Protein AF-I4HVF2-F1 (afdb_monomer_lite)

Organism: NCBI:txid1160285

Foldseek 3Di:
DWDDWDDDPPDIDTDDDDDPPDDPVVVVVVCVVVVPPPD

pLDDT: mean 90.47, std 9.7, range [47.91, 97.44]

Secondary structure (DSSP, 8-state):
-EEEEEE-SS-EEEEE---TTS-HHHHHHHHHHHHS---

Radius of gyration: 11.45 Å; chains: 1; bounding box: 28×16×28 Å

Structure (mmCIF, N/CA/C/O backbone):
data_AF-I4HVF2-F1
#
_entry.id   AF-I4HVF2-F1
#
loop_
_atom_site.group_PDB
_atom_site.id
_atom_site.type_symbol
_atom_site.label_atom_id
_atom_site.label_alt_id
_atom_site.label_comp_id
_atom_site.label_asym_id
_atom_site.label_entity_id
_atom_site.label_seq_id
_atom_site.pdbx_PDB_ins_code
_atom_site.Cartn_x
_atom_site.Cartn_y
_atom_site.Cartn_z
_atom_site.occupancy
_atom_site.B_iso_or_equiv
_atom_site.auth_seq_id
_atom_site.auth_comp_id
_atom_site.auth_asym_id
_atom_site.auth_atom_id
_atom_site.pdbx_PDB_model_num
ATOM 1 N N . MET A 1 1 ? -11.014 -7.369 2.238 1.00 88.88 1 MET A N 1
ATOM 2 C CA . MET A 1 1 ? -11.141 -8.305 1.104 1.00 88.88 1 MET A CA 1
ATOM 3 C C . MET A 1 1 ? -10.514 -7.678 -0.134 1.00 88.88 1 MET A C 1
ATOM 5 O O . MET A 1 1 ? -10.690 -6.485 -0.346 1.00 88.88 1 MET A O 1
ATOM 9 N N . LEU A 1 2 ? -9.770 -8.461 -0.923 1.00 92.12 2 LEU A N 1
ATOM 10 C CA . LEU A 1 2 ? -9.273 -8.040 -2.238 1.00 92.12 2 LEU A CA 1
ATOM 11 C C . LEU A 1 2 ? -10.424 -8.056 -3.247 1.00 92.12 2 LEU A C 1
ATOM 13 O O . LEU A 1 2 ? -11.062 -9.095 -3.393 1.00 92.12 2 LEU A O 1
ATOM 17 N N . LEU A 1 3 ? -10.691 -6.925 -3.900 1.00 96.44 3 LEU A N 1
ATOM 18 C CA . LEU A 1 3 ? -11.767 -6.795 -4.884 1.00 96.44 3 LEU A CA 1
ATOM 19 C C . LEU A 1 3 ? -11.247 -6.816 -6.323 1.00 96.44 3 LEU A C 1
ATOM 21 O O . LEU A 1 3 ? -11.863 -7.459 -7.165 1.00 96.44 3 LEU A O 1
ATOM 25 N N . ASP A 1 4 ? -10.129 -6.138 -6.596 1.00 97.44 4 ASP A N 1
ATOM 26 C CA . ASP A 1 4 ? -9.522 -6.081 -7.930 1.00 97.44 4 ASP A CA 1
ATOM 27 C C . ASP A 1 4 ? -8.003 -5.858 -7.848 1.00 97.44 4 ASP A C 1
ATOM 29 O O . ASP A 1 4 ? -7.520 -5.155 -6.953 1.00 97.44 4 ASP A O 1
ATOM 33 N N . PHE A 1 5 ? -7.255 -6.453 -8.779 1.00 95.69 5 PHE A N 1
ATOM 34 C CA . PHE A 1 5 ? -5.804 -6.308 -8.899 1.00 95.69 5 PHE A CA 1
ATOM 35 C C . PHE A 1 5 ? -5.380 -6.314 -10.368 1.00 95.69 5 PHE A C 1
ATOM 37 O O . PHE A 1 5 ? -5.466 -7.341 -11.039 1.00 95.69 5 PHE A O 1
ATOM 44 N N . ASN A 1 6 ? -4.864 -5.176 -10.833 1.00 95.50 6 ASN A N 1
ATOM 45 C CA . ASN A 1 6 ? -4.353 -4.989 -12.189 1.00 95.50 6 ASN A CA 1
ATOM 46 C C . ASN A 1 6 ? -2.909 -4.484 -12.147 1.00 95.50 6 ASN A C 1
ATOM 48 O O . ASN A 1 6 ? -2.526 -3.753 -11.234 1.00 95.50 6 ASN A O 1
ATOM 52 N N . GLY A 1 7 ? -2.102 -4.873 -13.131 1.00 92.50 7 GLY A N 1
ATOM 53 C CA . GLY A 1 7 ? -0.688 -4.513 -13.213 1.00 92.50 7 GLY A CA 1
ATOM 54 C C . GLY A 1 7 ? -0.335 -3.929 -14.571 1.00 92.50 7 GLY A C 1
ATOM 55 O O . GLY A 1 7 ? -0.767 -4.442 -15.597 1.00 92.50 7 GLY A O 1
ATOM 56 N N . GLU A 1 8 ? 0.476 -2.884 -14.545 1.00 95.75 8 GLU A N 1
ATOM 57 C CA . GLU A 1 8 ? 1.166 -2.308 -15.694 1.00 95.75 8 GLU A CA 1
ATOM 58 C C . GLU A 1 8 ? 2.656 -2.661 -15.609 1.00 95.75 8 GLU A C 1
ATOM 60 O O . GLU A 1 8 ? 3.108 -3.302 -14.656 1.00 95.75 8 GLU A O 1
ATOM 65 N N . SER A 1 9 ? 3.449 -2.260 -16.605 1.00 94.69 9 SER A N 1
ATOM 66 C CA . SER A 1 9 ? 4.877 -2.609 -16.653 1.00 94.69 9 SER A CA 1
ATOM 67 C C . SER A 1 9 ? 5.693 -2.113 -15.451 1.00 94.69 9 SER A C 1
ATOM 69 O O . SER A 1 9 ? 6.745 -2.677 -15.157 1.00 94.69 9 SER A O 1
ATOM 71 N N . ASP A 1 10 ? 5.232 -1.063 -14.771 1.00 95.38 10 ASP A N 1
ATOM 72 C CA . ASP A 1 10 ? 5.968 -0.331 -13.737 1.00 95.38 10 ASP A CA 1
ATOM 73 C C . ASP A 1 10 ? 5.142 -0.006 -12.477 1.00 95.38 10 ASP A C 1
ATOM 75 O O . ASP A 1 10 ? 5.698 0.471 -11.485 1.00 95.38 10 ASP A O 1
ATOM 79 N N . TYR A 1 11 ? 3.837 -0.294 -12.466 1.00 92.69 11 TYR A N 1
ATOM 80 C CA . TYR A 1 11 ? 2.976 -0.087 -11.300 1.00 92.69 11 TYR A CA 1
ATOM 81 C C . TYR A 1 11 ? 1.807 -1.073 -11.242 1.00 92.69 11 TYR A C 1
ATOM 83 O O . TYR A 1 11 ? 1.536 -1.815 -12.179 1.00 92.69 11 TYR A O 1
ATOM 91 N N . VAL A 1 12 ? 1.094 -1.077 -10.113 1.00 94.56 12 VAL A N 1
ATOM 92 C CA . VAL A 1 12 ? -0.109 -1.894 -9.908 1.00 94.56 12 VAL A CA 1
ATOM 93 C C . VAL A 1 12 ? -1.258 -1.049 -9.366 1.00 94.56 12 VAL A C 1
ATOM 95 O O . VAL A 1 12 ? -1.049 -0.124 -8.579 1.00 94.56 12 VAL A O 1
AT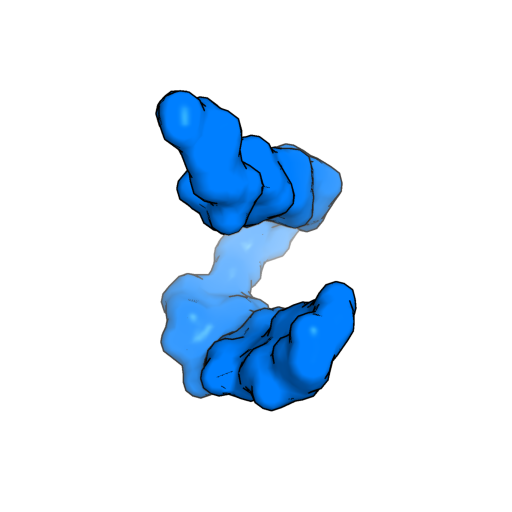OM 98 N N . HIS A 1 13 ? -2.476 -1.403 -9.761 1.00 95.31 13 HIS A N 1
ATOM 99 C CA . HIS A 1 13 ? -3.729 -0.904 -9.212 1.00 95.31 13 HIS A CA 1
ATOM 100 C C . HIS A 1 13 ? -4.372 -1.980 -8.344 1.00 95.31 13 HIS A C 1
ATOM 102 O O . HIS A 1 13 ? -4.475 -3.140 -8.737 1.00 95.31 13 HIS A O 1
ATOM 108 N N . LEU A 1 14 ? -4.825 -1.578 -7.161 1.00 95.69 14 LEU A N 1
ATOM 109 C CA . LEU A 1 14 ? -5.376 -2.472 -6.156 1.00 95.69 14 LEU A CA 1
ATOM 110 C C . LEU A 1 14 ? -6.653 -1.856 -5.580 1.00 95.69 14 LEU A C 1
ATOM 112 O O . LEU A 1 14 ? -6.598 -0.774 -4.995 1.00 95.69 14 LEU A O 1
ATOM 116 N N . ILE A 1 15 ? -7.786 -2.544 -5.731 1.00 96.00 15 ILE A N 1
ATOM 117 C CA . ILE A 1 15 ? -9.054 -2.180 -5.087 1.00 96.00 15 ILE A CA 1
ATOM 118 C C . ILE A 1 15 ? -9.311 -3.170 -3.959 1.00 96.00 15 ILE A C 1
ATOM 120 O O . ILE A 1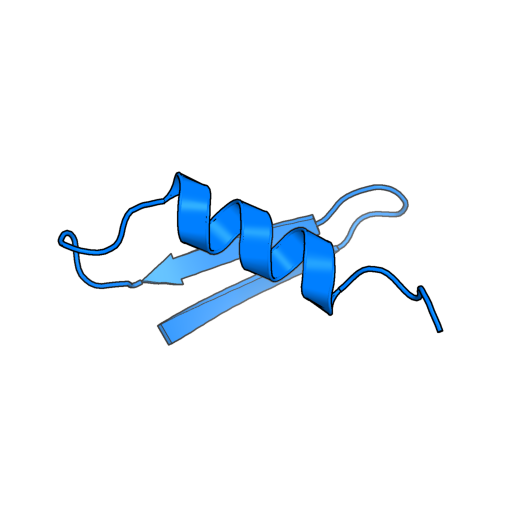 15 ? -9.348 -4.386 -4.159 1.00 96.00 15 ILE A O 1
ATOM 124 N N . ILE A 1 16 ? -9.494 -2.639 -2.758 1.00 93.31 16 ILE A N 1
ATOM 125 C CA . ILE A 1 16 ? -9.710 -3.412 -1.539 1.00 93.31 16 ILE A CA 1
ATOM 126 C C . ILE A 1 16 ? -10.861 -2.802 -0.750 1.00 93.31 16 ILE A C 1
ATOM 128 O O . ILE A 1 16 ? -11.035 -1.586 -0.723 1.00 93.31 16 ILE A O 1
ATOM 132 N N . ASP A 1 17 ? -11.620 -3.665 -0.094 1.00 94.19 17 ASP A N 1
ATOM 133 C CA . ASP A 1 17 ? -12.597 -3.286 0.922 1.00 94.19 17 ASP A CA 1
ATOM 134 C C . ASP A 1 17 ? -12.039 -3.694 2.282 1.00 94.19 17 ASP A C 1
ATOM 136 O O . ASP A 1 17 ? -11.739 -4.871 2.496 1.00 94.19 17 ASP A O 1
ATOM 140 N N . ASP A 1 18 ? -11.829 -2.745 3.183 1.00 91.00 18 ASP A N 1
ATOM 141 C CA . ASP A 1 18 ? -11.251 -3.024 4.492 1.00 91.00 18 ASP A CA 1
ATOM 142 C C . ASP A 1 18 ? -11.892 -2.169 5.582 1.00 91.00 18 ASP A C 1
ATOM 144 O O . ASP A 1 18 ? -12.545 -1.158 5.313 1.00 91.00 18 ASP A O 1
ATOM 148 N N . LYS A 1 19 ? -11.721 -2.589 6.837 1.00 91.00 19 LYS A N 1
ATOM 149 C CA . LYS A 1 19 ? -12.310 -1.868 7.961 1.00 91.00 19 LYS A CA 1
ATOM 150 C C . LYS A 1 19 ? -11.680 -0.474 8.112 1.00 91.00 19 LYS A C 1
ATOM 152 O O . LYS A 1 19 ? -10.465 -0.323 7.976 1.00 91.00 19 LYS A O 1
ATOM 157 N N . PRO A 1 20 ? -12.483 0.548 8.460 1.00 85.25 20 PRO A N 1
ATOM 158 C CA . PRO A 1 20 ? -12.017 1.933 8.529 1.00 85.25 20 PRO A CA 1
ATOM 159 C C . PRO A 1 20 ? -11.050 2.212 9.692 1.00 85.25 20 PRO A C 1
ATOM 161 O O . PRO A 1 20 ? -10.444 3.278 9.734 1.00 85.25 20 PRO A O 1
ATOM 164 N N . ASP A 1 21 ? -10.905 1.288 10.646 1.00 93.00 21 ASP A N 1
ATOM 165 C CA . ASP A 1 21 ? -9.974 1.388 11.775 1.00 93.00 21 ASP A CA 1
ATOM 166 C C . ASP A 1 21 ? -8.524 1.034 11.399 1.00 93.00 21 ASP A C 1
ATOM 168 O O . ASP A 1 21 ? -7.599 1.255 12.185 1.00 93.00 21 ASP A O 1
ATOM 172 N N . ILE A 1 22 ? -8.296 0.522 10.188 1.00 87.50 22 ILE A N 1
ATOM 173 C CA . ILE A 1 22 ? -6.961 0.195 9.699 1.00 87.50 22 ILE A CA 1
ATOM 174 C C . ILE A 1 22 ? -6.280 1.450 9.154 1.00 87.50 22 ILE A C 1
ATOM 176 O O . ILE A 1 22 ? -6.755 2.124 8.241 1.00 87.50 22 ILE A O 1
ATOM 180 N N . ALA A 1 23 ? -5.094 1.740 9.688 1.00 93.19 23 ALA A N 1
ATOM 181 C CA . ALA A 1 23 ? -4.254 2.814 9.180 1.00 93.19 23 ALA A CA 1
ATOM 182 C C . ALA A 1 23 ? -3.754 2.485 7.762 1.00 93.19 23 ALA A C 1
ATOM 184 O O . ALA A 1 23 ? -2.889 1.622 7.580 1.00 93.19 23 ALA A O 1
ATOM 185 N N . LEU A 1 24 ? -4.247 3.227 6.767 1.00 90.56 24 LEU A N 1
ATOM 186 C CA . LEU A 1 24 ? -3.904 3.041 5.353 1.00 90.56 24 LEU A CA 1
ATOM 187 C C . LEU A 1 24 ? -2.386 3.059 5.095 1.00 90.56 24 LEU A C 1
ATOM 189 O O . LEU A 1 24 ? -1.872 2.261 4.315 1.00 90.56 24 LEU A O 1
ATOM 193 N N . SER A 1 25 ? -1.642 3.919 5.793 1.00 93.94 25 SER A N 1
ATOM 194 C CA . SER A 1 25 ? -0.180 4.002 5.673 1.00 93.94 25 SER A CA 1
ATOM 195 C C . SER A 1 25 ? 0.528 2.703 6.068 1.00 93.94 25 SER A C 1
ATOM 197 O O . SER A 1 25 ? 1.481 2.297 5.405 1.00 93.94 25 SER A O 1
ATOM 199 N N . LYS A 1 26 ? 0.045 2.022 7.113 1.00 93.06 26 LYS A N 1
ATOM 200 C CA . LYS A 1 26 ? 0.595 0.743 7.576 1.00 93.06 26 LYS A CA 1
ATOM 201 C C . LYS A 1 26 ? 0.326 -0.368 6.565 1.00 93.06 26 LYS A C 1
ATOM 203 O O . LYS A 1 26 ? 1.212 -1.175 6.301 1.00 93.06 26 LYS A O 1
ATOM 208 N N . LEU A 1 27 ? -0.867 -0.379 5.973 1.00 92.19 27 LEU A N 1
ATOM 209 C CA . LEU A 1 27 ? -1.217 -1.319 4.912 1.00 92.19 27 LEU A CA 1
ATOM 210 C C . LEU A 1 27 ? -0.317 -1.139 3.681 1.00 92.19 27 LEU A C 1
ATOM 212 O O . LEU A 1 27 ? 0.282 -2.106 3.218 1.00 92.19 27 LEU A O 1
ATOM 216 N N . ILE A 1 28 ? -0.156 0.100 3.204 1.00 92.75 28 ILE A N 1
ATOM 217 C CA . ILE A 1 28 ? 0.710 0.421 2.058 1.00 92.75 28 ILE A CA 1
ATOM 218 C C . ILE A 1 28 ? 2.168 0.035 2.339 1.00 92.75 28 ILE A C 1
ATOM 220 O O . ILE A 1 28 ? 2.825 -0.542 1.472 1.00 92.75 28 ILE A O 1
ATOM 224 N N . ALA A 1 29 ? 2.679 0.339 3.537 1.00 94.56 29 ALA A N 1
ATOM 225 C CA . ALA A 1 29 ? 4.042 -0.012 3.925 1.00 94.56 29 ALA A CA 1
ATOM 226 C C . ALA A 1 29 ? 4.257 -1.531 3.899 1.00 94.56 29 ALA A C 1
ATOM 228 O O . ALA A 1 29 ? 5.191 -2.002 3.255 1.00 94.56 29 ALA A O 1
ATOM 229 N N 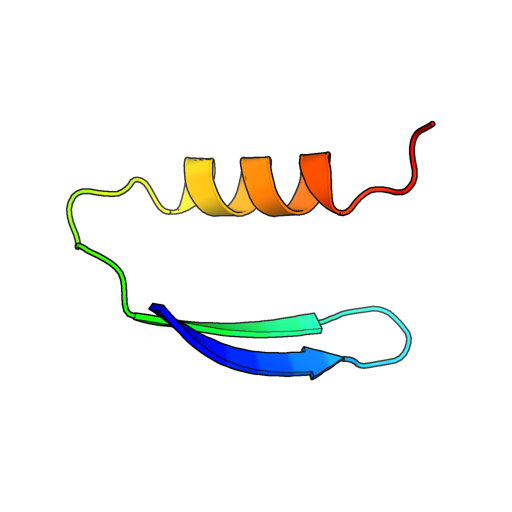. ASN A 1 30 ? 3.352 -2.291 4.520 1.00 92.94 30 ASN A N 1
ATOM 230 C CA . ASN A 1 30 ? 3.430 -3.748 4.541 1.00 92.94 30 ASN A CA 1
ATOM 231 C C . ASN A 1 30 ? 3.405 -4.339 3.132 1.00 92.94 30 ASN A C 1
ATOM 233 O O . ASN A 1 30 ? 4.253 -5.172 2.831 1.00 92.94 30 ASN A O 1
ATOM 237 N N . LEU A 1 31 ? 2.482 -3.889 2.270 1.00 93.12 31 LEU A N 1
ATOM 238 C CA . LEU A 1 31 ? 2.389 -4.359 0.886 1.00 93.12 31 LEU A CA 1
ATOM 239 C C . LEU A 1 31 ? 3.717 -4.177 0.152 1.00 93.12 31 LEU A C 1
ATOM 241 O O . LEU A 1 31 ? 4.244 -5.150 -0.370 1.00 93.12 31 LEU A O 1
ATOM 245 N N . LYS A 1 32 ? 4.301 -2.973 0.193 1.00 92.00 32 LYS A N 1
ATOM 246 C CA . LYS A 1 32 ? 5.587 -2.686 -0.463 1.00 92.00 32 LYS A CA 1
ATOM 247 C C . LYS A 1 32 ? 6.740 -3.520 0.090 1.00 92.00 32 LYS A C 1
ATOM 249 O O . LYS A 1 32 ? 7.624 -3.905 -0.668 1.00 92.00 32 LYS A O 1
ATOM 254 N N . THR A 1 33 ? 6.756 -3.779 1.397 1.00 95.25 33 THR A N 1
ATOM 255 C CA . THR A 1 33 ? 7.811 -4.581 2.025 1.00 95.25 33 THR A CA 1
ATOM 256 C C . THR A 1 33 ? 7.715 -6.046 1.615 1.00 95.25 33 THR A C 1
ATOM 258 O O . THR A 1 33 ? 8.718 -6.608 1.193 1.00 95.25 33 THR A O 1
ATOM 261 N N . VAL A 1 34 ? 6.531 -6.660 1.709 1.00 93.00 34 VAL A N 1
ATOM 262 C CA . VAL A 1 34 ? 6.366 -8.097 1.419 1.00 93.00 34 VAL A CA 1
ATOM 263 C C . VAL A 1 34 ? 6.338 -8.407 -0.077 1.00 93.00 34 VAL A C 1
ATOM 265 O O . VAL A 1 34 ? 6.614 -9.539 -0.458 1.00 93.00 34 VAL A O 1
ATOM 268 N N . SE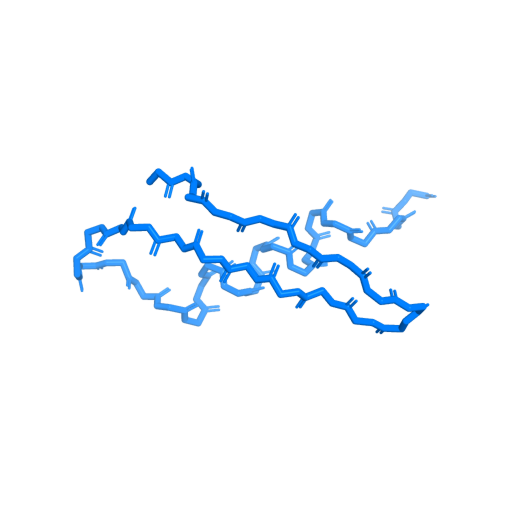R A 1 35 ? 6.004 -7.427 -0.924 1.00 89.44 35 SER A N 1
ATOM 269 C CA . SER A 1 35 ? 6.012 -7.581 -2.383 1.00 89.44 35 SER A CA 1
ATOM 270 C C . SER A 1 35 ? 7.371 -7.290 -3.018 1.00 89.44 35 SER A C 1
ATOM 272 O O . SER A 1 35 ? 7.542 -7.527 -4.211 1.00 89.44 35 SER A O 1
ATOM 274 N N . SER A 1 36 ? 8.318 -6.719 -2.270 1.00 88.69 36 SER A N 1
ATOM 275 C CA . SER A 1 36 ? 9.666 -6.477 -2.775 1.00 88.69 36 SER A CA 1
ATOM 276 C C . SER A 1 36 ? 10.420 -7.809 -2.842 1.00 88.69 36 SER A C 1
ATOM 278 O O . SER A 1 36 ? 10.482 -8.498 -1.824 1.00 88.69 36 SER A O 1
ATOM 280 N N . PRO A 1 37 ? 11.039 -8.180 -3.977 1.00 75.31 37 PRO A N 1
ATOM 281 C CA . PRO A 1 37 ? 11.778 -9.435 -4.116 1.00 75.31 37 PRO A CA 1
ATOM 282 C C . PRO A 1 37 ? 13.067 -9.532 -3.288 1.00 75.31 37 PRO A C 1
ATOM 284 O O . PRO A 1 37 ? 13.914 -10.342 -3.636 1.00 75.31 37 PRO A O 1
ATOM 287 N N . ILE A 1 38 ? 13.268 -8.722 -2.242 1.00 56.69 38 ILE A N 1
ATOM 288 C CA . ILE A 1 38 ? 14.473 -8.793 -1.403 1.00 56.69 38 ILE A CA 1
ATOM 289 C C . ILE A 1 38 ? 14.387 -10.041 -0.508 1.00 56.69 38 ILE A C 1
ATOM 291 O O . 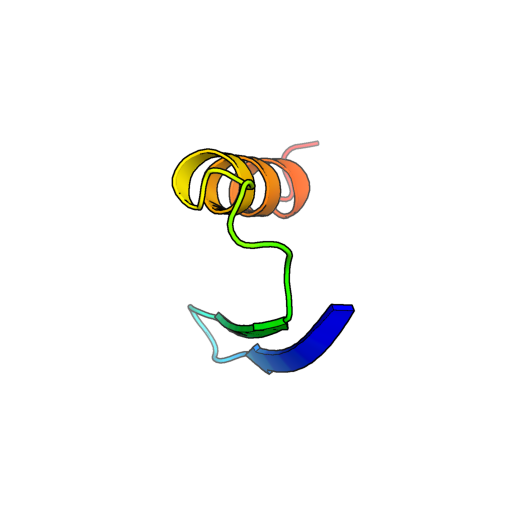ILE A 1 38 ? 13.997 -9.980 0.658 1.00 56.69 38 ILE A O 1
ATOM 295 N N . ASN A 1 39 ? 14.726 -11.171 -1.129 1.00 47.91 39 ASN A N 1
ATOM 296 C CA . ASN A 1 39 ? 15.692 -12.163 -0.670 1.00 47.91 39 ASN A CA 1
ATOM 297 C C . ASN A 1 39 ? 16.831 -12.200 -1.694 1.00 47.91 39 ASN A C 1
ATOM 299 O O . ASN A 1 39 ? 16.516 -12.299 -2.901 1.00 47.91 39 ASN A O 1
#

InterPro domains:
  IPR002686 Transposase IS200-like [PF01797] (2-36)
  IPR036515 Transposase IS200-like superfamily [G3DSA:3.30.70.1290] (1-38)
  IPR036515 Transposase IS200-like superfamily [SSF143422] (2-36)

Sequence (39 aa):
MLLDFNGESDYVHLIIDDKPDIALSKLIANLKTVSSPIN

=== Feature glossary ===
A reading guide for the features in this record.

Start from the sequence.

  · Sequence gives the chain of amino acids in standard one-letter code (A=alanine, C=cysteine, …, Y=tyrosine), read N→C. It is the only feature that is directly encoded by the gene; all structural features are derived from the folded form of this sequence.

Fold it, and you get atomic coordinates and the backbone conformation that goes with them.

  · The mmCIF table is the protein's shape written out atom by atom. For each backbone N, Cα, C, and carbonyl O, it records an (x, y, z) coordinate triple in Å plus the residue type, chain letter, and residue number.

  · Backbone dihedral angles. Every residue except chain termini has a φ (preceding-C → N → Cα → C) and a ψ (N → Cα → C → next-N). They are reported in degrees following the IUPAC sign convention. Secondary structure is essentially a statement about which (φ, ψ) basin each residue occupies.

  · DSSP 8-state secondary structure assigns each residue one of H (α-helix), G (3₁₀-helix), I (π-helix), E (extended β-strand), B (isolated β-bridge), T (hydrogen-bonded turn), S (bend), or '-' (coil). The assignment is computed from backbone hydrogen-bond geometry via the Kabsch–Sander algorithm.

  · P-SEA three-state annotation labels each residue as helix, strand, or coil based purely on the geometry of the Cα trace. It serves as a fallback when the full backbone (and thus DSSP) is unavailable.

Summarize the fold with a handful of shape descriptors and a per-residue structural alphabet.

  · Radius of gyration (Rg) is the root-mean-square distance of Cα atoms from their centroid — a single number for overall size and compactness. A globular domain of N residues has Rg ≈ 2.2·N^0.38 Å; an extended or disordered chain has a much larger Rg. The Cα contact count is the number of residue pairs whose Cα atoms are within 8 Å and are more than four positions apart in sequence — a standard proxy for tertiary packing density. The bounding box is the smallest axis-aligned box enclosing all Cα atoms.

  · Foldseek's 3Di representation compresses backbone geometry into a per-residue letter drawn from a learned twenty-state alphabet. It captures the tertiary interaction pattern around each residue — which residues are packed against it in space, regardless of where they are in sequence.

  · Accessible surface area quantifies burial. A residue with SASA near zero is packed into the hydrophobic core; one with SASA >100 Å² sits on the surface. Computed here via the Shrake–Rupley numerical algorithm with a 1.4 Å probe.

Ask how reliable the model is.

  · For AlphaFold models, the B-factor field carries pLDDT — the model's own estimate of local accuracy on a 0–100 scale. Regions with pLDDT<50 should be treated as essentially unmodeled; they often correspond to intrinsically disordered segments.

  · For experimental (PDB) structures, the B-factor (temperature factor) quantifies the positional spread of each atom in the crystal — a combination of thermal vibration and static disorder — in units of Å². High B-factors mark flexible loops or poorly resolved regions; low B-factors mark the rigid, well-ordered core.

  · PAE(i, j) answers: if I align the predicted and true structures on residue i, how far off (in Å) do I expect residue j to be? A block-diagonal PAE matrix with low values on the blocks and high values off-diagonal is the signature of a multi-domain protein with confidently predicted domains but uncertain inter-domain orientation.

Place it in context: what it resembles, what it is annotated as, and how it looks.

  · Structural nearest neighbors (via Foldseek easy-search vs the PDB). Reported per hit: target PDB id, E-value, and alignment TM-score. A TM-score above ~0.5 is the conventional threshold for 'same fold'.

  · Functional annotations link the protein to curated databases. InterPro entries identify conserved domains and families by matching the sequence against member-database signatures (Pfam, PROSITE, CDD, …). Gene Ontology (GO) terms describe molecular function, biological process, and cellular componen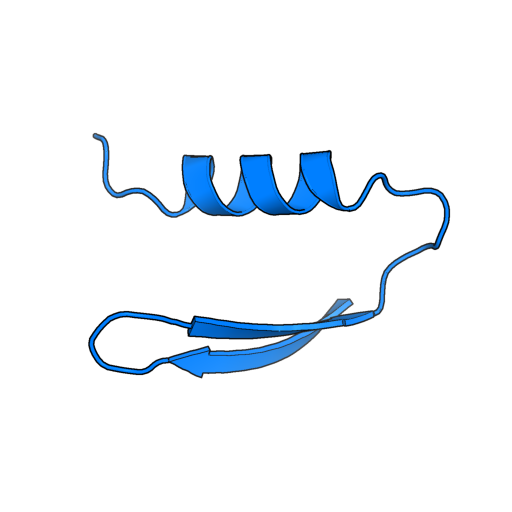t in a controlled vocabulary. CATH places the structure in a hierarchical fold classification (Class/Architecture/Topology/Homologous-superfamily). The organism is the source species.

  · Plot images: a contact map (which residues are close in 3D, as an N×N binary image), a Ramachandran scatter (backbone torsion angles, revealing secondary-structure composition at a glance), and — for AlphaFold structures — a PAE heatmap (pairwise prediction confidence).

  · Structure images are PyMOL renders from six orthogonal camera directions. Cartoon representation draws helices as coils and strands as arrows; sticks shows the backbone as bonds; surface shows the solvent-excluded envelope. Rainbow coloring maps sequence position to hue (blue→red, N→C); chain coloring assigns a distinct color per polypeptide.